Protein AF-A0A7S0SRU0-F1 (afdb_monomer_lite)

pLDDT: mean 95.69, std 4.44, range [71.0, 98.75]

Sequence (164 aa):
AAAGAMSSAGWGALADAVKHATPAMSGRSVASILNALGKLEKVADGMSQEGWEALAIAAQNTALTMNGQEVTITLNALSKLEAASAVMSPAGWDAVTRAAQNTAPIMSSQGVANTLNALSKLEVAAGVMSSVGWDALATAMQSTAIAMNGQEVTNCLNALSKLE

Radius of gyration: 16.04 Å; chains: 1; bounding box: 37×34×40 Å

Foldseek 3Di:
DVVVVADLVNLLVVLVVLQVCLVVDALQRLLVVLLVCLVCVSNLVNHDLSSLLSSLVSLLVRQLVDALVSLLSNLLSCLRRVSNVVNHDLSSLLSSLVSLLVRLQPDALQSLLSNLLSLLSNVSSLVNRDPSSVVSSVVSNVVRVVVDDPVSVVSNVVSVVSSD

Secondary structure (DSSP, 8-state):
-GGGG--HHHHHHHHHHHHHHGGG--HHHHHHHHHHHTT-HHHHTT--HHHHHHHHHHHHHHGGG--HHHHHHHHHHHTT-HHHHHT--HHHHHHHHHHHHHHGGG--HHHHHHHHHHHTT-HHHHHH--HHHHHHHHHHHHHHGGG--HHHHHHHHHHHHHH-

Structure (mmCIF, N/CA/C/O backbone):
data_AF-A0A7S0SRU0-F1
#
_entry.id   AF-A0A7S0SRU0-F1
#
loop_
_atom_site.group_PDB
_atom_site.id
_atom_site.type_symbol
_atom_site.label_atom_id
_atom_site.label_alt_id
_atom_site.label_comp_id
_atom_site.label_asym_id
_atom_site.label_entity_id
_atom_site.label_seq_id
_atom_site.pdbx_PDB_ins_code
_atom_site.Cartn_x
_atom_site.Cartn_y
_atom_site.Cartn_z
_atom_site.occupancy
_atom_site.B_iso_or_equiv
_atom_site.auth_seq_id
_atom_site.auth_comp_id
_atom_site.auth_asym_id
_atom_site.auth_atom_id
_atom_site.pdbx_PDB_model_num
ATOM 1 N N . ALA A 1 1 ? -18.849 -21.911 7.089 1.00 71.00 1 ALA A N 1
ATOM 2 C CA . ALA A 1 1 ? -17.516 -21.293 7.281 1.00 71.00 1 ALA A CA 1
ATOM 3 C C . ALA A 1 1 ? -17.474 -20.603 8.641 1.00 71.00 1 ALA A C 1
ATOM 5 O O . ALA A 1 1 ? -18.515 -20.105 9.053 1.00 71.00 1 ALA A O 1
ATOM 6 N N . ALA A 1 2 ? -16.320 -20.547 9.317 1.00 76.56 2 ALA A N 1
ATOM 7 C CA . ALA A 1 2 ? -16.190 -19.930 10.648 1.00 76.56 2 ALA A CA 1
ATOM 8 C C . ALA A 1 2 ? -16.717 -18.479 10.703 1.00 76.56 2 ALA A C 1
ATOM 10 O O . ALA A 1 2 ? -17.381 -18.101 11.660 1.00 76.56 2 ALA A O 1
ATOM 11 N N . ALA A 1 3 ? -16.547 -17.711 9.620 1.00 79.44 3 ALA A N 1
ATOM 12 C CA . ALA A 1 3 ? -17.095 -16.358 9.483 1.00 79.44 3 ALA A CA 1
ATOM 13 C C . ALA A 1 3 ? -18.635 -16.280 9.611 1.00 79.44 3 ALA A C 1
ATOM 15 O O . ALA A 1 3 ? -19.168 -15.255 10.020 1.00 79.44 3 ALA A O 1
ATOM 16 N N . GLY A 1 4 ? -19.365 -17.352 9.287 1.00 81.31 4 GLY A N 1
ATOM 17 C CA . GLY A 1 4 ? -20.826 -17.404 9.422 1.00 81.31 4 GLY A CA 1
ATOM 18 C C . GLY A 1 4 ? -21.315 -17.585 10.862 1.00 81.31 4 GLY A C 1
ATOM 19 O O . GLY A 1 4 ? -22.483 -17.332 11.129 1.00 81.31 4 GLY A O 1
ATOM 20 N N . ALA A 1 5 ? -20.437 -18.000 11.781 1.00 87.00 5 ALA A N 1
ATOM 21 C CA . ALA A 1 5 ? -20.755 -18.151 13.203 1.00 87.00 5 ALA A CA 1
ATOM 22 C C . ALA A 1 5 ? -20.507 -16.864 14.014 1.00 87.00 5 ALA A C 1
ATOM 24 O O . ALA A 1 5 ? -20.873 -16.794 15.184 1.00 87.00 5 ALA A O 1
ATOM 25 N N . MET A 1 6 ? -19.881 -15.850 13.408 1.00 90.12 6 MET A N 1
ATOM 26 C CA . MET A 1 6 ? -19.543 -14.592 14.071 1.00 90.12 6 MET A CA 1
ATOM 27 C C . MET A 1 6 ? -20.748 -13.646 14.123 1.00 90.12 6 MET A C 1
ATOM 29 O O . MET A 1 6 ? -21.334 -13.315 13.089 1.00 90.12 6 MET A O 1
ATOM 33 N N . SER A 1 7 ? -21.083 -13.174 15.326 1.00 91.00 7 SER A N 1
ATOM 34 C CA . SER A 1 7 ? -22.079 -12.119 15.543 1.00 91.00 7 SER A CA 1
ATOM 35 C C . SER A 1 7 ? -21.533 -10.741 15.149 1.00 91.00 7 SER A C 1
ATOM 37 O O . SER A 1 7 ? -20.322 -10.557 15.026 1.00 91.00 7 SER A O 1
ATOM 39 N N . SER A 1 8 ? -22.412 -9.746 14.995 1.00 87.38 8 SER A N 1
ATOM 40 C CA . SER A 1 8 ? -22.008 -8.345 14.780 1.00 87.38 8 SER A CA 1
ATOM 41 C C . SER A 1 8 ? -21.088 -7.832 15.893 1.00 87.38 8 SER A C 1
ATOM 43 O O . SER A 1 8 ? -20.053 -7.240 15.605 1.00 87.38 8 SER A O 1
ATOM 45 N N . ALA A 1 9 ? -21.407 -8.140 17.154 1.00 90.12 9 ALA A N 1
ATOM 46 C CA . ALA A 1 9 ? -20.560 -7.812 18.300 1.00 90.12 9 ALA A CA 1
ATOM 47 C C . ALA A 1 9 ? -19.183 -8.494 18.224 1.00 90.12 9 ALA A C 1
ATOM 49 O O . ALA A 1 9 ? -18.175 -7.888 18.572 1.00 90.12 9 ALA A O 1
ATOM 50 N N . GLY A 1 10 ? -19.123 -9.735 17.727 1.00 92.12 10 GLY A N 1
ATOM 51 C CA . GLY A 1 10 ? -17.858 -10.438 17.513 1.00 92.12 10 GLY A CA 1
ATOM 52 C C . GLY A 1 10 ? -16.988 -9.781 16.439 1.00 92.12 10 GLY A C 1
ATOM 53 O O . GLY A 1 10 ? -15.774 -9.693 16.607 1.00 92.12 10 GLY A O 1
ATOM 54 N N . TRP A 1 11 ? -17.595 -9.293 15.354 1.00 91.38 11 TRP A N 1
ATOM 55 C CA . TRP A 1 11 ? -16.878 -8.533 14.326 1.00 91.38 11 TRP A CA 1
ATOM 56 C C . TRP A 1 11 ? -16.366 -7.188 14.855 1.00 91.38 11 TRP A C 1
ATOM 58 O O . TRP A 1 11 ? -15.207 -6.858 14.614 1.00 91.38 11 TRP A O 1
ATOM 68 N N . GLY A 1 12 ? -17.177 -6.469 15.640 1.00 91.25 12 GLY A N 1
ATOM 69 C CA . GLY A 1 12 ? -16.762 -5.227 16.304 1.00 91.25 12 GLY A CA 1
ATOM 70 C C . GLY A 1 12 ? -15.600 -5.435 17.281 1.00 91.25 12 GLY A C 1
ATOM 71 O O . GLY A 1 12 ? -14.606 -4.721 17.216 1.00 91.25 12 GLY A O 1
ATOM 72 N N . ALA A 1 13 ? -15.649 -6.489 18.100 1.00 93.25 13 ALA A N 1
ATOM 73 C CA . ALA A 1 13 ? -14.552 -6.823 19.010 1.00 93.25 13 ALA A CA 1
ATOM 74 C C . ALA A 1 13 ? -13.236 -7.128 18.269 1.00 93.25 13 ALA A C 1
ATOM 76 O O . ALA A 1 13 ? -12.154 -6.818 18.767 1.00 93.25 13 ALA A O 1
ATOM 77 N N . LEU A 1 14 ? -13.308 -7.719 17.069 1.00 93.25 14 LEU A N 1
ATOM 78 C CA . LEU A 1 14 ? -12.125 -7.945 16.240 1.00 93.25 14 LEU A CA 1
ATOM 79 C C . LEU A 1 14 ? -11.569 -6.632 15.667 1.00 93.25 14 LEU A C 1
ATOM 81 O O . LEU A 1 14 ? -10.351 -6.476 15.605 1.00 93.25 14 LEU A O 1
ATOM 85 N N . ALA A 1 15 ? -12.432 -5.685 15.293 1.00 93.00 15 ALA A N 1
ATOM 86 C CA . ALA A 1 15 ? -12.013 -4.352 14.864 1.00 93.00 15 ALA A CA 1
ATOM 87 C C . ALA A 1 15 ? -11.316 -3.577 16.004 1.00 93.00 15 ALA A C 1
ATOM 89 O O . ALA A 1 15 ? -10.225 -3.033 15.816 1.00 93.00 15 ALA A O 1
ATOM 90 N N . ASP A 1 16 ? -11.863 -3.628 17.222 1.00 93.12 16 ASP A N 1
ATOM 91 C CA . ASP A 1 16 ? -11.226 -3.044 18.410 1.00 93.12 16 ASP A CA 1
ATOM 92 C C . ASP A 1 16 ? -9.866 -3.692 18.714 1.00 93.12 16 ASP A C 1
ATOM 94 O O . ASP A 1 16 ? -8.895 -3.008 19.054 1.00 93.12 16 ASP A O 1
ATOM 98 N N . ALA A 1 17 ? -9.763 -5.013 18.537 1.00 93.12 17 ALA A N 1
ATOM 99 C CA . ALA A 1 17 ? -8.510 -5.739 18.713 1.00 93.12 17 ALA A CA 1
ATOM 100 C C . ALA A 1 17 ? -7.440 -5.316 17.695 1.00 93.12 17 ALA A C 1
ATOM 102 O O . ALA A 1 17 ? -6.269 -5.206 18.064 1.00 93.12 17 ALA A O 1
ATOM 103 N N . VAL A 1 18 ? -7.824 -5.032 16.441 1.00 92.75 18 VAL A N 1
ATOM 104 C CA . VAL A 1 18 ? -6.903 -4.475 15.436 1.00 92.75 18 VAL A CA 1
ATOM 105 C C . VAL A 1 18 ? -6.324 -3.158 15.943 1.00 92.75 18 VAL A C 1
ATOM 107 O O . VAL A 1 18 ? -5.103 -3.046 16.035 1.00 92.75 18 VAL A O 1
ATOM 110 N N . LYS A 1 19 ? -7.177 -2.209 16.357 1.00 92.56 19 LYS A N 1
ATOM 111 C CA . LYS A 1 19 ? -6.745 -0.909 16.898 1.00 92.56 19 LYS A CA 1
ATOM 112 C C . LYS A 1 19 ? -5.800 -1.066 18.092 1.00 92.56 19 LYS A C 1
ATOM 114 O O . LYS A 1 19 ? -4.776 -0.388 18.156 1.00 92.56 19 LYS A O 1
ATOM 119 N N . HIS A 1 20 ? -6.127 -1.956 19.028 1.00 92.56 20 HIS A N 1
ATOM 120 C CA . HIS A 1 20 ? -5.316 -2.178 20.226 1.00 92.56 20 HIS A CA 1
ATOM 121 C C . HIS A 1 20 ? -3.940 -2.787 19.914 1.00 92.56 20 HIS A C 1
ATOM 123 O O . HIS A 1 20 ? -2.953 -2.436 20.556 1.00 92.56 20 HIS A O 1
ATOM 129 N N . ALA A 1 21 ? -3.853 -3.672 18.917 1.00 91.06 21 ALA A N 1
ATOM 130 C CA . ALA A 1 21 ? -2.600 -4.314 18.530 1.00 91.06 21 ALA A CA 1
ATOM 131 C C . ALA A 1 21 ? -1.657 -3.388 17.738 1.00 91.06 21 ALA A C 1
ATOM 133 O O . ALA A 1 21 ? -0.451 -3.643 17.691 1.00 91.06 21 ALA A O 1
ATOM 134 N N . THR A 1 22 ? -2.186 -2.324 17.124 1.00 91.12 22 THR A N 1
ATOM 135 C CA . THR A 1 22 ? -1.470 -1.462 16.170 1.00 91.12 22 THR A CA 1
ATOM 136 C C . THR A 1 22 ? -0.116 -0.932 16.656 1.00 91.12 22 THR A C 1
ATOM 138 O O . THR A 1 22 ? 0.846 -1.032 15.891 1.00 91.12 22 THR A O 1
ATOM 141 N N . PRO A 1 23 ? 0.039 -0.432 17.901 1.00 88.69 23 PRO A N 1
ATOM 142 C CA . PRO A 1 23 ? 1.309 0.142 18.356 1.00 88.69 23 PRO A CA 1
ATOM 143 C C . PRO A 1 23 ? 2.499 -0.831 18.353 1.00 88.69 23 PRO A C 1
ATOM 145 O O . PRO A 1 23 ? 3.643 -0.387 18.324 1.00 88.69 23 PRO A O 1
ATOM 148 N N . ALA A 1 24 ? 2.247 -2.143 18.389 1.00 91.00 24 ALA A N 1
ATOM 149 C CA . ALA A 1 24 ? 3.279 -3.182 18.440 1.00 91.00 24 ALA A CA 1
ATOM 150 C C . ALA A 1 24 ? 3.459 -3.931 17.104 1.00 91.00 24 ALA A C 1
ATOM 152 O O . ALA A 1 24 ? 4.170 -4.937 17.046 1.00 91.00 24 ALA A O 1
ATOM 153 N N . MET A 1 25 ? 2.792 -3.494 16.030 1.00 94.88 25 MET A N 1
ATOM 154 C CA . MET A 1 25 ? 2.815 -4.209 14.755 1.00 94.88 25 MET A CA 1
ATOM 155 C C . MET A 1 25 ? 4.148 -4.058 14.016 1.00 94.88 25 MET A C 1
ATOM 157 O O . MET A 1 25 ? 4.699 -2.970 13.880 1.00 94.88 25 MET A O 1
ATOM 161 N N . SER A 1 26 ? 4.620 -5.170 13.451 1.00 97.06 26 SER A N 1
ATOM 162 C CA . SER A 1 26 ? 5.663 -5.165 12.418 1.00 97.06 26 SER A CA 1
ATOM 163 C C . SER A 1 26 ? 5.083 -4.783 11.051 1.00 97.06 26 SER A C 1
ATOM 165 O O . SER A 1 26 ? 3.875 -4.919 10.839 1.00 97.06 26 SER A O 1
ATOM 167 N N . GLY A 1 27 ? 5.932 -4.422 10.080 1.00 96.00 27 GLY A N 1
ATOM 168 C CA . GLY A 1 27 ? 5.487 -4.177 8.698 1.00 96.00 27 GLY A CA 1
ATOM 169 C C . GLY A 1 27 ? 4.721 -5.361 8.094 1.00 96.00 27 GLY A C 1
ATOM 170 O O . GLY A 1 27 ? 3.667 -5.186 7.483 1.00 96.00 27 GLY A O 1
ATOM 171 N N . ARG A 1 28 ? 5.156 -6.594 8.382 1.00 96.81 28 ARG A N 1
ATOM 172 C CA . ARG A 1 28 ? 4.424 -7.811 8.005 1.00 96.81 28 ARG A CA 1
ATOM 173 C C . ARG A 1 28 ? 3.020 -7.871 8.597 1.00 96.81 28 ARG A C 1
ATOM 175 O O . ARG A 1 28 ? 2.075 -8.250 7.901 1.00 96.81 28 ARG A O 1
ATOM 182 N N . SER A 1 29 ? 2.893 -7.546 9.883 1.00 97.31 29 SER A N 1
ATOM 183 C CA . SER A 1 29 ? 1.611 -7.553 10.593 1.00 97.31 29 SER A CA 1
ATOM 184 C C . SER A 1 29 ? 0.660 -6.521 9.988 1.00 97.31 29 SER A C 1
ATOM 186 O O . SER A 1 29 ? -0.485 -6.863 9.699 1.00 97.31 29 SER A O 1
ATOM 188 N N . VAL A 1 30 ? 1.155 -5.311 9.704 1.00 97.81 30 VAL A N 1
ATOM 189 C CA . VAL A 1 30 ? 0.377 -4.245 9.054 1.00 97.81 30 VAL A CA 1
ATOM 190 C C . VAL A 1 30 ? -0.111 -4.681 7.671 1.00 97.81 30 VAL A C 1
ATOM 192 O O . VAL A 1 30 ? -1.314 -4.647 7.411 1.00 97.81 30 VAL A O 1
ATOM 195 N N . ALA A 1 31 ? 0.789 -5.170 6.811 1.00 97.88 31 ALA A N 1
ATOM 196 C CA . ALA A 1 31 ? 0.439 -5.637 5.468 1.00 97.88 31 ALA A CA 1
ATOM 197 C C . ALA A 1 31 ? -0.614 -6.759 5.511 1.00 97.88 31 ALA A C 1
ATOM 199 O O . ALA A 1 31 ? -1.585 -6.758 4.752 1.00 97.88 31 ALA A O 1
ATOM 200 N N . SER A 1 32 ? -0.451 -7.708 6.437 1.00 97.12 32 SER A N 1
ATOM 201 C CA . SER A 1 32 ? -1.371 -8.837 6.599 1.00 97.12 32 SER A CA 1
ATOM 202 C C . SER A 1 32 ? -2.757 -8.393 7.061 1.00 97.12 32 SER A C 1
ATOM 204 O O . SER A 1 32 ? -3.754 -8.898 6.547 1.00 97.12 32 SER A O 1
ATOM 206 N N . ILE A 1 33 ? -2.828 -7.441 7.993 1.00 96.94 33 ILE A N 1
ATOM 207 C CA . ILE A 1 33 ? -4.092 -6.920 8.522 1.00 96.94 33 ILE A CA 1
ATOM 208 C C . ILE A 1 33 ? -4.822 -6.089 7.474 1.00 96.94 33 ILE A C 1
ATOM 210 O O . ILE A 1 33 ? -5.994 -6.356 7.227 1.00 96.94 33 ILE A O 1
ATOM 214 N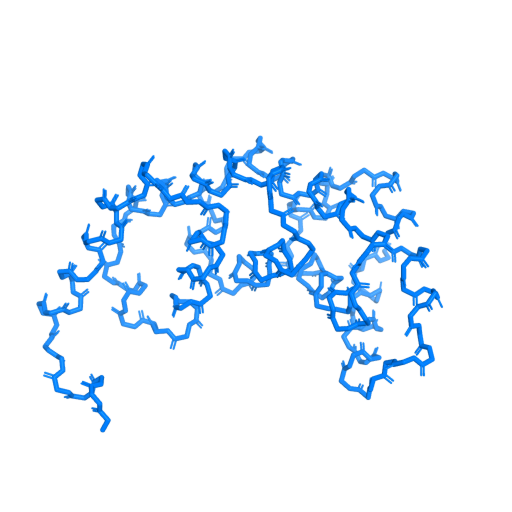 N . LEU A 1 34 ? -4.140 -5.175 6.780 1.00 97.06 34 LEU A N 1
ATOM 215 C CA . LEU A 1 34 ? -4.738 -4.427 5.668 1.00 97.06 34 LEU A CA 1
ATOM 216 C C . LEU A 1 34 ? -5.290 -5.374 4.591 1.00 97.06 34 LEU A C 1
ATOM 218 O O . LEU A 1 34 ? -6.424 -5.231 4.139 1.00 97.06 34 LEU A O 1
ATOM 222 N N . ASN A 1 35 ? -4.531 -6.407 4.223 1.00 96.62 35 ASN A N 1
ATOM 223 C CA . ASN A 1 35 ? -4.988 -7.408 3.259 1.00 96.62 35 ASN A CA 1
ATOM 224 C C . ASN A 1 35 ? -6.184 -8.228 3.761 1.00 96.62 35 ASN A C 1
ATOM 226 O O . ASN A 1 35 ? -7.042 -8.605 2.965 1.00 96.62 35 ASN A O 1
ATOM 230 N N . ALA A 1 36 ? -6.232 -8.543 5.058 1.00 95.88 36 ALA A N 1
ATOM 231 C CA . ALA A 1 36 ? -7.356 -9.249 5.661 1.00 95.88 36 ALA A CA 1
ATOM 232 C C . ALA A 1 36 ? -8.613 -8.370 5.692 1.00 95.88 36 ALA A C 1
ATOM 234 O O . ALA A 1 36 ? -9.682 -8.847 5.321 1.00 95.88 36 ALA A O 1
ATOM 235 N N . LEU A 1 37 ? -8.481 -7.090 6.046 1.00 95.38 37 LEU A N 1
ATOM 236 C CA . LEU A 1 37 ? -9.577 -6.118 6.043 1.00 95.38 37 LEU A CA 1
ATOM 237 C C . LEU A 1 37 ? -10.151 -5.921 4.635 1.00 95.38 37 LEU A C 1
ATOM 239 O O . LEU A 1 37 ? -11.364 -5.937 4.470 1.00 95.38 37 LEU A O 1
ATOM 243 N N . GLY A 1 38 ? -9.302 -5.883 3.603 1.00 92.00 38 GLY A N 1
ATOM 244 C CA . GLY A 1 38 ? -9.746 -5.841 2.201 1.00 92.00 38 GLY A CA 1
ATOM 245 C C . GLY A 1 38 ? -10.435 -7.118 1.698 1.00 92.00 38 GLY A C 1
ATOM 246 O O . GLY A 1 38 ? -10.902 -7.149 0.563 1.00 92.00 38 GLY A O 1
ATOM 247 N N . LYS A 1 39 ? -10.467 -8.190 2.501 1.00 91.88 39 LYS A N 1
ATOM 248 C CA . LYS A 1 39 ? -11.176 -9.453 2.211 1.00 91.88 39 LYS A CA 1
ATOM 249 C C . LYS A 1 39 ? -12.358 -9.701 3.149 1.00 91.88 39 LYS A C 1
ATOM 251 O O . LYS A 1 39 ? -13.203 -10.540 2.850 1.00 91.88 39 LYS A O 1
ATOM 256 N N . LEU A 1 40 ? -12.380 -9.039 4.303 1.00 91.94 40 LEU A N 1
ATOM 257 C CA . LEU A 1 40 ? -13.358 -9.216 5.370 1.00 91.94 40 LEU A CA 1
ATOM 258 C C . LEU A 1 40 ? -14.064 -7.883 5.614 1.00 91.94 40 LEU A C 1
ATOM 260 O O . LEU A 1 40 ? -13.857 -7.252 6.648 1.00 91.94 40 LEU A O 1
ATOM 264 N N . GLU A 1 41 ? -14.921 -7.491 4.669 1.00 87.44 41 GLU A N 1
ATOM 265 C CA . GLU A 1 41 ? -15.671 -6.223 4.701 1.00 87.44 41 GLU A CA 1
ATOM 266 C C . GLU A 1 41 ? -16.367 -6.005 6.049 1.00 87.44 41 GLU A C 1
ATOM 268 O O . GLU A 1 41 ? -16.236 -4.946 6.637 1.00 87.44 41 GLU A O 1
ATOM 273 N N . LYS A 1 42 ? -16.945 -7.055 6.649 1.00 88.88 42 LYS A N 1
ATOM 274 C CA . LYS A 1 42 ? -17.586 -6.970 7.974 1.00 88.88 42 LYS A CA 1
ATOM 275 C C . LYS A 1 42 ? -16.675 -6.484 9.109 1.00 88.88 42 LYS A C 1
ATOM 277 O O . LYS A 1 42 ? -17.177 -5.914 10.071 1.00 88.88 42 LYS A O 1
ATOM 282 N N . VAL A 1 43 ? -15.369 -6.766 9.054 1.00 89.94 43 VAL A N 1
ATOM 283 C CA . VAL A 1 43 ? -14.409 -6.225 10.035 1.00 89.94 43 VAL A CA 1
ATOM 284 C C . VAL A 1 43 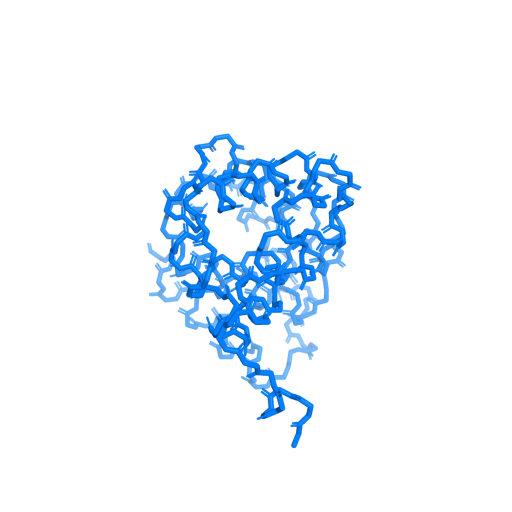? -14.102 -4.776 9.692 1.00 89.94 43 VAL A C 1
ATOM 286 O O . VAL A 1 43 ? -14.082 -3.941 10.587 1.00 89.94 43 VAL A O 1
ATOM 289 N N . ALA A 1 44 ? -13.888 -4.479 8.407 1.00 91.12 44 ALA A N 1
ATOM 290 C CA . ALA A 1 44 ? -13.632 -3.123 7.934 1.00 91.12 44 ALA A CA 1
ATOM 291 C C . ALA A 1 44 ? -14.796 -2.169 8.269 1.00 91.12 44 ALA A C 1
ATOM 293 O O . ALA A 1 44 ? -14.546 -1.065 8.739 1.00 91.12 44 ALA A O 1
ATOM 294 N N . ASP A 1 45 ? -16.044 -2.622 8.142 1.00 90.69 45 ASP A N 1
ATOM 295 C CA . ASP A 1 45 ? -17.258 -1.876 8.505 1.00 90.69 45 ASP A CA 1
ATOM 296 C C . ASP A 1 45 ? -17.344 -1.579 10.012 1.00 90.69 45 ASP A C 1
ATOM 298 O O . ASP A 1 45 ? -17.969 -0.605 10.427 1.00 90.69 45 ASP A O 1
ATOM 302 N N . GLY A 1 46 ? -16.735 -2.430 10.843 1.00 91.06 46 GLY A N 1
ATOM 303 C CA . GLY A 1 46 ? -16.682 -2.263 12.296 1.00 91.06 46 GLY A CA 1
ATOM 304 C C . GLY A 1 46 ? -15.517 -1.400 12.786 1.00 91.06 46 GLY A C 1
ATOM 305 O O . GLY A 1 46 ? -15.462 -1.085 13.974 1.00 91.06 46 GLY A O 1
ATOM 306 N N . MET A 1 47 ? -14.574 -1.034 11.914 1.00 95.50 47 MET A N 1
ATOM 307 C CA . MET A 1 47 ? -13.420 -0.214 12.282 1.00 95.50 47 MET A CA 1
ATOM 308 C C . MET A 1 47 ? -13.835 1.238 12.523 1.00 95.50 47 MET A C 1
ATOM 310 O O . MET A 1 47 ? -14.439 1.877 11.662 1.00 95.50 47 MET A O 1
ATOM 314 N N . SER A 1 48 ? -13.446 1.787 13.676 1.00 94.81 48 SER A N 1
ATOM 315 C CA . SER A 1 48 ? -13.599 3.219 13.946 1.00 94.81 48 SER A CA 1
ATOM 316 C C . SER A 1 48 ? -12.608 4.052 13.127 1.00 94.81 48 SER A C 1
ATOM 318 O O . SER A 1 48 ? -11.574 3.546 12.676 1.00 94.81 48 SER A O 1
ATOM 320 N N . GLN A 1 49 ? -12.882 5.352 12.984 1.00 94.62 49 GLN A N 1
ATOM 321 C CA . GLN A 1 49 ? -11.962 6.287 12.333 1.00 94.62 49 GLN A CA 1
ATOM 322 C C . GLN A 1 49 ? -10.574 6.263 12.993 1.00 94.62 49 GLN A C 1
ATOM 324 O O . GLN A 1 49 ? -9.568 6.130 12.301 1.00 94.62 49 GLN A O 1
ATOM 329 N N . GLU A 1 50 ? -10.503 6.281 14.326 1.00 94.50 50 GLU A N 1
ATOM 330 C CA . GLU A 1 50 ? -9.227 6.232 15.052 1.00 94.50 50 GLU A CA 1
ATOM 331 C C . GLU A 1 50 ? -8.501 4.893 14.849 1.00 94.50 50 GLU A C 1
ATOM 333 O O . GLU A 1 50 ? -7.277 4.822 14.947 1.00 94.50 50 GLU A O 1
ATOM 338 N N . GLY A 1 51 ? -9.241 3.807 14.594 1.00 96.44 51 GLY A N 1
ATOM 339 C CA . GLY A 1 51 ? -8.663 2.515 14.227 1.00 96.44 51 GLY A CA 1
ATOM 340 C C . GLY A 1 51 ? -7.972 2.568 12.865 1.00 96.44 51 GLY A C 1
ATOM 341 O O . GLY A 1 51 ? -6.851 2.070 12.726 1.00 96.44 51 GLY A O 1
ATOM 342 N N . TRP A 1 52 ? -8.607 3.209 11.880 1.00 97.44 52 TRP A N 1
ATOM 343 C CA . TRP A 1 52 ? -8.007 3.443 10.567 1.00 97.44 52 TRP A CA 1
ATOM 344 C C . TRP A 1 52 ? -6.798 4.375 10.643 1.00 97.44 52 TRP A C 1
ATOM 346 O O . TRP A 1 52 ? -5.754 4.051 10.080 1.00 97.44 52 TRP A O 1
ATOM 356 N N . GLU A 1 53 ? -6.902 5.482 11.381 1.00 96.69 53 GLU A N 1
ATOM 357 C CA . GLU A 1 53 ? -5.799 6.430 11.591 1.00 96.69 53 GLU A CA 1
ATOM 358 C C . GLU A 1 53 ? -4.593 5.747 12.242 1.00 96.69 53 GLU A C 1
ATOM 360 O O . GLU A 1 53 ? -3.463 5.886 11.770 1.00 96.69 53 GLU A O 1
ATOM 365 N N . ALA A 1 54 ? -4.823 4.934 13.278 1.00 96.31 54 ALA A N 1
ATOM 366 C CA . ALA A 1 54 ? -3.761 4.161 13.906 1.00 96.31 54 ALA A CA 1
ATOM 367 C C . ALA A 1 54 ? -3.082 3.222 12.895 1.00 96.31 54 ALA A C 1
ATOM 369 O O . ALA A 1 54 ? -1.851 3.148 12.853 1.00 96.31 54 ALA A O 1
ATOM 370 N N . LEU A 1 55 ? -3.859 2.508 12.071 1.00 97.38 55 LEU A N 1
ATOM 371 C CA . LEU A 1 55 ? -3.317 1.570 11.085 1.00 97.38 55 LEU A CA 1
ATOM 372 C C . LEU A 1 55 ? -2.530 2.289 9.978 1.00 97.38 55 LEU A C 1
ATOM 374 O O . LEU A 1 55 ? -1.490 1.787 9.550 1.00 97.38 55 LEU A O 1
ATOM 378 N N . ALA A 1 56 ? -2.972 3.478 9.561 1.00 97.50 56 ALA A N 1
ATOM 379 C CA . ALA A 1 56 ? -2.240 4.328 8.625 1.00 97.50 56 ALA A CA 1
ATOM 380 C C . ALA A 1 56 ? -0.904 4.812 9.216 1.00 97.50 56 ALA A C 1
ATOM 382 O O . ALA A 1 56 ? 0.132 4.708 8.557 1.00 97.50 56 ALA A O 1
ATOM 383 N N . ILE A 1 57 ? -0.891 5.241 10.483 1.00 97.19 57 ILE A N 1
ATOM 384 C CA . ILE A 1 57 ? 0.343 5.599 11.202 1.00 97.19 57 ILE A CA 1
ATOM 385 C C . ILE A 1 57 ? 1.286 4.391 11.307 1.00 97.19 57 ILE A C 1
ATOM 387 O O . ILE A 1 57 ? 2.493 4.521 11.106 1.00 97.19 57 ILE A O 1
ATOM 391 N N . ALA A 1 58 ? 0.764 3.193 11.581 1.00 97.81 58 ALA A N 1
ATOM 392 C CA . ALA A 1 58 ? 1.586 1.986 11.621 1.00 97.81 58 ALA A CA 1
ATOM 393 C C . ALA A 1 58 ? 2.158 1.623 10.243 1.00 97.81 58 ALA A C 1
ATOM 395 O O . ALA A 1 58 ? 3.333 1.260 10.152 1.00 97.81 58 ALA A O 1
ATOM 396 N N . ALA A 1 59 ? 1.375 1.762 9.169 1.00 98.06 59 ALA A N 1
ATOM 397 C CA . ALA A 1 59 ? 1.862 1.581 7.802 1.00 98.06 59 ALA A CA 1
ATOM 398 C C . ALA A 1 59 ? 2.998 2.560 7.485 1.00 98.06 59 ALA A C 1
ATOM 400 O O . ALA A 1 59 ? 4.052 2.125 7.028 1.00 98.06 59 ALA A O 1
ATOM 401 N N . GLN A 1 60 ? 2.835 3.841 7.824 1.00 98.12 60 GLN A N 1
ATOM 402 C CA . GLN A 1 60 ? 3.884 4.853 7.694 1.00 98.12 60 GLN A CA 1
ATOM 403 C C . GLN A 1 60 ? 5.161 4.457 8.453 1.00 98.12 60 GLN A C 1
ATOM 405 O O . GLN A 1 60 ? 6.243 4.404 7.869 1.00 98.12 60 GLN A O 1
ATOM 410 N N . ASN A 1 61 ? 5.040 4.150 9.746 1.00 97.81 61 ASN A N 1
ATOM 411 C CA . ASN A 1 61 ? 6.188 3.893 10.620 1.00 97.81 61 ASN A CA 1
ATOM 412 C C . ASN A 1 61 ? 6.953 2.616 10.251 1.00 97.81 61 ASN A C 1
ATOM 414 O O . ASN A 1 61 ? 8.144 2.502 10.535 1.00 97.81 61 ASN A O 1
ATOM 418 N N . THR A 1 62 ? 6.279 1.647 9.629 1.00 98.19 62 THR A N 1
ATOM 419 C CA . THR A 1 62 ? 6.873 0.351 9.283 1.00 98.19 62 THR A CA 1
ATOM 420 C C . THR A 1 62 ? 7.261 0.224 7.813 1.00 98.19 62 THR A C 1
ATOM 422 O O . THR A 1 62 ? 8.011 -0.698 7.484 1.00 98.19 62 THR A O 1
ATOM 425 N N . ALA A 1 63 ? 6.832 1.144 6.940 1.00 98.31 63 ALA A N 1
ATOM 426 C CA . ALA A 1 63 ? 7.017 1.066 5.489 1.00 98.31 63 ALA A CA 1
ATOM 427 C C . ALA A 1 63 ? 8.465 0.763 5.079 1.00 98.31 63 ALA A C 1
ATOM 429 O O . ALA A 1 63 ? 8.713 -0.179 4.333 1.00 98.31 63 ALA A O 1
ATOM 430 N N . LEU A 1 64 ? 9.442 1.499 5.619 1.00 97.75 64 LEU A N 1
ATOM 431 C CA . LEU A 1 64 ? 10.855 1.342 5.243 1.00 97.75 64 LEU A CA 1
ATOM 432 C C . LEU A 1 64 ? 11.504 0.041 5.751 1.00 97.75 64 LEU A C 1
ATOM 434 O O . LEU A 1 64 ? 12.629 -0.264 5.367 1.00 97.75 64 LEU A O 1
ATOM 438 N N . THR A 1 65 ? 10.811 -0.722 6.599 1.00 97.06 65 THR A N 1
ATOM 439 C CA . THR A 1 65 ? 11.257 -2.042 7.084 1.00 97.06 65 THR A CA 1
ATOM 440 C C . THR A 1 65 ? 10.606 -3.205 6.335 1.00 97.06 65 THR A C 1
ATOM 442 O O . THR A 1 65 ? 11.007 -4.353 6.523 1.00 97.06 65 THR A O 1
ATOM 445 N N . MET A 1 66 ? 9.597 -2.922 5.505 1.00 98.12 66 MET A N 1
ATOM 446 C CA . MET A 1 66 ? 8.883 -3.935 4.737 1.00 98.12 66 MET A CA 1
ATOM 447 C C . MET A 1 66 ? 9.756 -4.487 3.609 1.00 98.12 66 MET A C 1
ATOM 449 O O . MET A 1 66 ? 10.501 -3.757 2.954 1.00 98.12 66 MET A O 1
ATOM 453 N N . ASN A 1 67 ? 9.613 -5.781 3.326 1.00 97.56 67 ASN A N 1
ATOM 454 C CA . ASN A 1 67 ? 10.135 -6.350 2.083 1.00 97.56 67 ASN A CA 1
ATOM 455 C C . ASN A 1 67 ? 9.201 -6.052 0.890 1.00 97.56 67 ASN A C 1
ATOM 457 O O . ASN A 1 67 ? 8.070 -5.596 1.061 1.00 97.56 67 ASN A O 1
ATOM 461 N N . GLY A 1 68 ? 9.645 -6.358 -0.334 1.00 96.44 68 GLY A N 1
ATOM 462 C CA . GLY A 1 68 ? 8.873 -6.051 -1.546 1.00 96.44 68 GLY A CA 1
ATOM 463 C C . GLY A 1 68 ? 7.479 -6.689 -1.596 1.00 96.44 68 GLY A C 1
ATOM 464 O O . GLY A 1 68 ? 6.542 -6.079 -2.114 1.00 96.44 68 GLY A O 1
ATOM 465 N N . GLN A 1 69 ? 7.299 -7.879 -1.012 1.00 96.69 69 GLN A N 1
ATOM 466 C CA . GLN A 1 69 ? 5.983 -8.515 -0.928 1.00 96.69 69 GLN A CA 1
ATOM 467 C C . GLN A 1 69 ? 5.062 -7.754 0.033 1.00 96.69 69 GLN A C 1
ATOM 469 O O . GLN A 1 69 ? 3.909 -7.488 -0.300 1.00 96.69 69 GLN A O 1
ATOM 474 N N . GLU A 1 70 ? 5.563 -7.383 1.209 1.00 98.31 70 GLU A N 1
ATOM 475 C CA . GLU A 1 70 ? 4.817 -6.639 2.228 1.00 98.31 70 GLU A CA 1
ATOM 476 C C . GLU A 1 70 ? 4.416 -5.243 1.721 1.00 98.31 70 GLU A C 1
ATOM 478 O O . GLU A 1 70 ? 3.262 -4.842 1.898 1.00 98.31 70 GLU A O 1
ATOM 483 N N . VAL A 1 71 ? 5.306 -4.553 0.997 1.00 98.31 71 VAL A N 1
ATOM 484 C CA . VAL A 1 71 ? 4.995 -3.275 0.333 1.00 98.31 71 VAL A CA 1
ATOM 485 C C . VAL A 1 71 ? 3.896 -3.448 -0.715 1.00 98.31 71 VAL A C 1
ATOM 487 O O . VAL A 1 71 ? 2.900 -2.723 -0.693 1.00 98.31 71 VAL A O 1
ATOM 490 N N . THR A 1 72 ? 4.035 -4.443 -1.597 1.00 97.88 72 THR A N 1
ATOM 491 C CA . THR A 1 72 ? 3.039 -4.728 -2.644 1.00 97.88 72 THR A CA 1
ATOM 492 C C . THR A 1 72 ? 1.664 -4.999 -2.033 1.00 97.88 72 THR A C 1
ATOM 494 O O . THR A 1 72 ? 0.650 -4.472 -2.493 1.00 97.88 72 THR A O 1
ATOM 497 N N . ILE A 1 73 ? 1.615 -5.832 -0.988 1.00 98.19 73 ILE A N 1
ATOM 498 C CA . ILE A 1 73 ? 0.374 -6.177 -0.291 1.00 98.19 73 ILE A CA 1
ATOM 499 C C . ILE A 1 73 ? -0.248 -4.930 0.341 1.00 98.19 73 ILE A C 1
ATOM 501 O O . ILE A 1 73 ? -1.455 -4.732 0.205 1.00 98.19 73 ILE A O 1
ATOM 505 N N . THR A 1 74 ? 0.564 -4.088 0.980 1.00 98.50 74 THR A N 1
ATOM 506 C CA . THR A 1 74 ? 0.118 -2.838 1.608 1.00 98.50 74 THR A CA 1
ATOM 507 C C . THR A 1 74 ? -0.496 -1.891 0.579 1.00 98.50 74 THR A C 1
ATOM 509 O O . THR A 1 74 ? -1.648 -1.496 0.741 1.00 98.50 74 THR A O 1
ATOM 512 N N . LEU A 1 75 ? 0.202 -1.592 -0.522 1.00 98.19 75 LEU A N 1
ATOM 513 C CA . LEU A 1 75 ? -0.312 -0.713 -1.582 1.00 98.19 75 LEU A CA 1
ATOM 514 C C . LEU A 1 75 ? -1.576 -1.278 -2.240 1.00 98.19 75 LEU A C 1
ATOM 516 O O . LEU A 1 75 ? -2.559 -0.562 -2.428 1.00 98.19 75 LEU A O 1
ATOM 520 N N . ASN A 1 76 ? -1.595 -2.576 -2.547 1.00 97.12 76 ASN A N 1
ATOM 521 C CA . ASN A 1 76 ? -2.772 -3.217 -3.128 1.00 97.12 76 ASN A CA 1
ATOM 522 C C . ASN A 1 76 ? -3.975 -3.186 -2.173 1.00 97.12 76 ASN A C 1
ATOM 524 O O . ASN A 1 76 ? -5.101 -3.001 -2.630 1.00 97.12 76 ASN A O 1
ATOM 528 N N . ALA A 1 77 ? -3.763 -3.348 -0.865 1.00 97.38 77 ALA A N 1
ATOM 529 C CA . ALA A 1 77 ? -4.831 -3.228 0.121 1.00 97.38 77 ALA A CA 1
ATOM 530 C C . ALA A 1 77 ? -5.331 -1.782 0.245 1.00 97.38 77 ALA A C 1
ATOM 532 O O . ALA A 1 77 ? -6.539 -1.564 0.2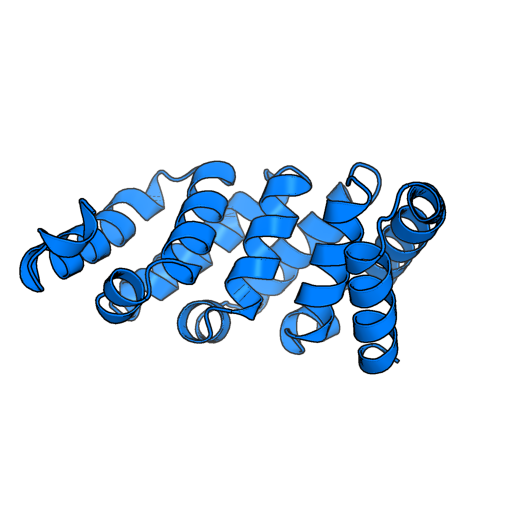09 1.00 97.38 77 ALA A O 1
ATOM 533 N N . LEU A 1 78 ? -4.429 -0.796 0.290 1.00 97.75 78 LEU A N 1
ATOM 534 C CA . LEU A 1 78 ? -4.792 0.626 0.294 1.00 97.75 78 LEU A CA 1
ATOM 535 C C . LEU A 1 78 ? -5.591 1.016 -0.958 1.00 97.75 78 LEU A C 1
ATOM 537 O O . LEU A 1 78 ? -6.550 1.765 -0.845 1.00 97.75 78 LEU A O 1
ATOM 541 N N . SER A 1 79 ? -5.288 0.435 -2.125 1.00 96.38 79 SER A N 1
ATOM 542 C CA . SER A 1 79 ? -6.057 0.670 -3.364 1.00 96.38 79 SER A CA 1
ATOM 543 C C . SER A 1 79 ? -7.491 0.119 -3.348 1.00 96.38 79 SER A C 1
ATOM 545 O O . SER A 1 79 ? -8.255 0.366 -4.278 1.00 96.38 79 SER A O 1
ATOM 547 N N . LYS A 1 80 ? -7.842 -0.682 -2.335 1.00 95.25 80 LYS A N 1
ATOM 548 C CA . LYS A 1 80 ? -9.167 -1.301 -2.164 1.00 95.25 80 LYS A CA 1
ATOM 549 C C . LYS A 1 80 ? -9.915 -0.778 -0.941 1.00 95.25 80 LYS A C 1
ATOM 551 O O . LYS A 1 80 ? -11.127 -0.925 -0.872 1.00 95.25 80 LYS A O 1
ATOM 556 N N . LEU A 1 81 ? -9.193 -0.234 0.036 1.00 96.06 81 LEU A N 1
ATOM 557 C CA . LEU A 1 81 ? -9.725 0.220 1.314 1.00 96.06 81 LEU A CA 1
ATOM 558 C C . LEU A 1 81 ? -9.743 1.745 1.343 1.00 96.06 81 LEU A C 1
ATOM 560 O O . LEU A 1 81 ? -8.814 2.369 1.858 1.00 96.06 81 LEU A O 1
ATOM 564 N N . GLU A 1 82 ? -10.820 2.335 0.822 1.00 94.94 82 GLU A N 1
ATOM 565 C CA . GLU A 1 82 ? -10.976 3.792 0.740 1.00 94.94 82 GLU A CA 1
ATOM 566 C C . GLU A 1 82 ? -10.783 4.457 2.110 1.00 94.94 82 GLU A C 1
ATOM 568 O O . GLU A 1 82 ? -9.975 5.375 2.231 1.00 94.94 82 GLU A O 1
ATOM 573 N N . ALA A 1 83 ? -11.401 3.908 3.165 1.00 95.62 83 ALA A N 1
ATOM 574 C CA . ALA A 1 83 ? -11.269 4.408 4.535 1.00 95.62 83 ALA A CA 1
ATOM 575 C C . ALA A 1 83 ? -9.810 4.463 5.026 1.00 95.62 83 ALA A C 1
ATOM 577 O O . ALA A 1 83 ? -9.414 5.436 5.660 1.00 95.62 83 ALA A O 1
ATOM 578 N N . ALA A 1 84 ? -8.990 3.458 4.696 1.00 96.38 84 ALA A N 1
ATOM 579 C CA . ALA A 1 84 ? -7.577 3.433 5.071 1.00 96.38 84 ALA A CA 1
ATOM 580 C C . ALA A 1 84 ? -6.749 4.426 4.241 1.00 96.38 84 ALA A C 1
ATOM 582 O O . ALA A 1 84 ? -5.877 5.107 4.779 1.00 96.38 84 ALA A O 1
ATOM 583 N N . SER A 1 85 ? -7.018 4.525 2.935 1.00 96.81 85 SER A N 1
ATOM 584 C CA . SER A 1 85 ? -6.328 5.481 2.062 1.00 96.81 85 SER A CA 1
ATOM 585 C C . SER A 1 85 ? -6.684 6.939 2.373 1.00 96.81 85 SER A C 1
ATOM 587 O O . SER A 1 85 ? -5.813 7.800 2.291 1.00 96.81 85 SER A O 1
ATOM 589 N N . ALA A 1 86 ? -7.925 7.215 2.784 1.00 97.31 86 ALA A N 1
ATOM 590 C CA . ALA A 1 86 ? -8.424 8.562 3.054 1.00 97.31 86 ALA A CA 1
ATOM 591 C C . ALA A 1 86 ? -7.787 9.198 4.298 1.00 97.31 86 ALA A C 1
ATOM 593 O O . ALA A 1 86 ? -7.606 10.412 4.343 1.00 97.31 86 ALA A O 1
ATOM 594 N N . VAL A 1 87 ? -7.418 8.386 5.295 1.00 97.81 87 VAL A N 1
ATOM 595 C CA . VAL A 1 87 ? -6.761 8.855 6.529 1.00 97.81 87 VAL A CA 1
ATOM 596 C C . VAL A 1 87 ? -5.230 8.827 6.450 1.00 97.81 87 VAL A C 1
ATOM 598 O O . VAL A 1 87 ? -4.549 9.212 7.400 1.00 97.81 87 VAL A O 1
ATOM 601 N N . MET A 1 88 ? -4.660 8.359 5.336 1.00 98.12 88 MET A N 1
ATOM 602 C CA . MET A 1 88 ? -3.213 8.296 5.157 1.00 98.12 88 MET A CA 1
ATOM 603 C C . MET A 1 88 ? -2.629 9.705 4.999 1.00 98.12 88 MET A C 1
ATOM 605 O O . MET A 1 88 ? -3.032 10.475 4.128 1.00 98.12 88 MET A O 1
ATOM 609 N N . SER A 1 89 ? -1.641 10.036 5.831 1.00 98.12 89 SER A N 1
ATOM 610 C CA . SER A 1 89 ? -0.971 11.337 5.775 1.00 98.12 89 SER A CA 1
ATOM 611 C C . SER A 1 89 ? -0.059 11.455 4.540 1.00 98.12 89 SER A C 1
ATOM 613 O O . SER A 1 89 ? 0.404 10.435 4.020 1.00 98.12 89 SER A O 1
ATOM 615 N N . PRO A 1 90 ? 0.302 12.677 4.097 1.00 97.88 90 PRO A N 1
ATOM 616 C CA . PRO A 1 90 ? 1.304 12.861 3.043 1.00 97.88 90 PRO A CA 1
ATOM 617 C C . PRO A 1 90 ? 2.638 12.165 3.349 1.00 97.88 90 PRO A C 1
ATOM 619 O O . PRO A 1 90 ? 3.234 11.553 2.470 1.00 97.88 90 PRO A O 1
ATOM 622 N N . ALA A 1 91 ? 3.078 12.192 4.612 1.00 98.00 91 ALA A N 1
ATOM 623 C CA . ALA A 1 91 ? 4.288 11.498 5.050 1.00 98.00 91 ALA A CA 1
ATOM 624 C C . ALA A 1 91 ? 4.124 9.966 5.046 1.00 98.00 91 ALA A C 1
ATOM 626 O O . ALA A 1 91 ? 5.090 9.241 4.822 1.00 98.00 91 ALA A O 1
ATOM 627 N N . GLY A 1 92 ? 2.906 9.464 5.263 1.00 98.44 92 GLY A N 1
ATOM 628 C CA . GLY A 1 92 ? 2.567 8.056 5.075 1.00 98.44 92 GLY A CA 1
ATOM 629 C C . GLY A 1 92 ? 2.685 7.630 3.617 1.00 98.44 92 GLY A C 1
ATOM 630 O O . GLY A 1 92 ? 3.329 6.620 3.334 1.00 98.44 92 GLY A O 1
ATOM 631 N N . TRP A 1 93 ? 2.145 8.431 2.692 1.00 98.62 93 TRP A N 1
ATOM 632 C CA . TRP A 1 93 ? 2.281 8.192 1.254 1.00 98.62 93 TRP A CA 1
ATOM 633 C C . TRP A 1 93 ? 3.737 8.242 0.781 1.00 98.62 93 TRP A C 1
ATOM 635 O O . TRP A 1 93 ? 4.165 7.341 0.056 1.00 98.62 93 TRP A O 1
ATOM 645 N N . ASP A 1 94 ? 4.519 9.223 1.238 1.00 98.56 94 ASP A N 1
ATOM 646 C CA . ASP A 1 94 ? 5.965 9.290 0.976 1.00 98.56 94 ASP A CA 1
ATOM 647 C C . ASP A 1 94 ? 6.682 8.026 1.478 1.00 98.56 94 ASP A C 1
ATOM 649 O O . ASP A 1 94 ? 7.426 7.382 0.740 1.00 98.56 94 ASP A O 1
ATOM 653 N N . ALA A 1 95 ? 6.391 7.585 2.705 1.00 98.62 95 ALA A N 1
ATOM 654 C CA . ALA A 1 95 ? 7.031 6.409 3.284 1.00 98.62 95 ALA A CA 1
ATOM 655 C C . ALA A 1 95 ? 6.736 5.117 2.496 1.00 98.62 95 ALA A C 1
ATOM 657 O O . ALA A 1 95 ? 7.663 4.355 2.203 1.00 98.62 95 ALA A O 1
ATOM 658 N N . VAL A 1 96 ? 5.473 4.858 2.126 1.00 98.62 96 VAL A N 1
ATOM 659 C CA . VAL A 1 96 ? 5.101 3.626 1.397 1.00 98.62 96 VAL A CA 1
ATOM 660 C C . VAL A 1 96 ? 5.577 3.632 -0.057 1.00 98.62 96 VAL A C 1
ATOM 662 O O . VAL A 1 96 ? 5.976 2.586 -0.570 1.00 98.62 96 VAL A O 1
ATOM 665 N N . THR A 1 97 ? 5.602 4.791 -0.718 1.00 98.56 97 THR A N 1
ATOM 666 C CA . THR A 1 97 ? 6.124 4.910 -2.092 1.00 98.56 97 THR A CA 1
ATOM 667 C C . THR A 1 97 ? 7.646 4.815 -2.117 1.00 98.56 97 THR A C 1
ATOM 669 O O . THR A 1 97 ? 8.203 4.103 -2.953 1.00 98.56 97 THR A O 1
ATOM 672 N N . ARG A 1 98 ? 8.336 5.395 -1.129 1.00 98.75 98 ARG A N 1
ATOM 673 C CA . ARG A 1 98 ? 9.780 5.208 -0.942 1.00 98.75 98 ARG A CA 1
ATOM 674 C C . ARG A 1 98 ? 10.143 3.756 -0.633 1.00 98.75 98 ARG A C 1
ATOM 676 O O . ARG A 1 98 ? 11.157 3.259 -1.121 1.00 98.75 98 ARG A O 1
ATOM 683 N N . ALA A 1 99 ? 9.316 3.048 0.135 1.00 98.69 99 ALA A N 1
ATOM 684 C CA . ALA A 1 99 ? 9.488 1.614 0.340 1.00 98.69 99 ALA A CA 1
ATOM 685 C C . ALA A 1 99 ? 9.325 0.827 -0.974 1.00 98.69 99 ALA A C 1
ATOM 687 O O . ALA A 1 99 ? 10.122 -0.072 -1.249 1.00 98.69 99 ALA A O 1
ATOM 688 N N . ALA A 1 100 ? 8.358 1.194 -1.823 1.00 98.62 100 ALA A N 1
ATOM 689 C CA . ALA A 1 100 ? 8.188 0.593 -3.149 1.00 98.62 100 ALA A CA 1
ATOM 690 C C . ALA A 1 100 ? 9.403 0.842 -4.048 1.00 98.62 100 ALA A C 1
ATOM 692 O O . ALA A 1 100 ? 9.923 -0.107 -4.627 1.00 98.62 100 ALA A O 1
ATOM 693 N N . GLN A 1 101 ? 9.925 2.069 -4.079 1.00 98.69 101 GLN A N 1
ATOM 694 C CA . GLN A 1 101 ? 11.172 2.402 -4.771 1.00 98.69 101 GLN A CA 1
ATOM 695 C C . GLN A 1 101 ? 12.346 1.535 -4.288 1.00 98.69 101 GLN A C 1
ATOM 697 O O . GLN A 1 101 ? 13.039 0.924 -5.100 1.00 98.69 101 GLN A O 1
ATOM 702 N N . ASN A 1 102 ? 12.565 1.452 -2.972 1.00 98.56 102 ASN A N 1
ATOM 703 C CA . ASN A 1 102 ? 13.699 0.717 -2.401 1.00 98.56 102 ASN A CA 1
ATOM 704 C C . ASN A 1 102 ? 13.615 -0.795 -2.645 1.00 98.56 102 ASN A C 1
ATOM 706 O O . ASN A 1 102 ? 14.640 -1.469 -2.724 1.00 98.56 102 ASN A O 1
ATOM 710 N N . THR A 1 103 ? 12.399 -1.335 -2.729 1.00 98.44 103 THR A N 1
ATOM 711 C CA . THR A 1 103 ? 12.172 -2.777 -2.872 1.00 98.44 103 THR A CA 1
ATOM 712 C C . THR A 1 103 ? 11.933 -3.216 -4.312 1.00 98.44 103 THR A C 1
ATOM 714 O O . THR A 1 103 ? 12.067 -4.407 -4.588 1.00 98.44 103 THR A O 1
ATOM 717 N N . ALA A 1 104 ? 11.656 -2.294 -5.241 1.00 98.62 104 ALA A N 1
ATOM 718 C CA . ALA A 1 104 ? 11.418 -2.593 -6.653 1.00 98.62 104 ALA A CA 1
ATOM 719 C C . ALA A 1 104 ? 12.480 -3.521 -7.281 1.00 98.62 104 ALA A C 1
ATOM 721 O O . ALA A 1 104 ? 12.074 -4.504 -7.904 1.00 98.62 104 ALA A O 1
ATOM 722 N N . PRO A 1 105 ? 13.804 -3.332 -7.069 1.00 97.88 105 PRO A N 1
ATOM 723 C CA . PRO A 1 105 ? 14.822 -4.191 -7.687 1.00 97.88 105 PRO A CA 1
ATOM 724 C C . PRO A 1 105 ? 14.768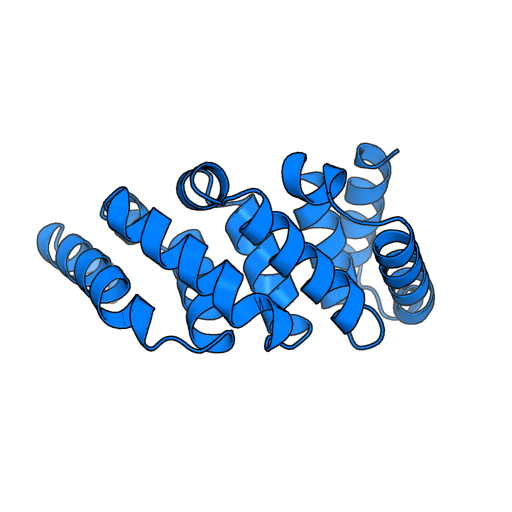 -5.669 -7.271 1.00 97.88 105 PRO A C 1
ATOM 726 O O . PRO A 1 105 ? 15.344 -6.512 -7.951 1.00 97.88 105 PRO A O 1
ATOM 729 N N . ILE A 1 106 ? 14.111 -5.986 -6.150 1.00 96.75 106 ILE A N 1
ATOM 730 C CA . ILE A 1 106 ? 14.022 -7.343 -5.589 1.00 96.75 106 ILE A CA 1
ATOM 731 C C . ILE A 1 106 ? 12.592 -7.905 -5.603 1.00 96.75 106 ILE A C 1
ATOM 733 O O . ILE A 1 106 ? 12.336 -8.960 -5.019 1.00 96.75 106 ILE A O 1
ATOM 737 N N . MET A 1 107 ? 11.640 -7.209 -6.230 1.00 97.94 107 MET A N 1
ATOM 738 C CA . MET A 1 107 ? 10.277 -7.713 -6.386 1.00 97.94 107 MET A CA 1
ATOM 739 C C . MET A 1 107 ? 10.220 -8.864 -7.400 1.00 97.94 107 MET A C 1
ATOM 741 O O . MET A 1 107 ? 10.952 -8.897 -8.387 1.00 97.94 107 MET A O 1
ATOM 745 N N . SER A 1 108 ? 9.296 -9.802 -7.183 1.00 97.81 108 SER A N 1
ATOM 746 C CA . SER A 1 108 ? 8.918 -10.783 -8.207 1.00 97.81 108 SER A CA 1
ATOM 747 C C . SER A 1 108 ? 8.121 -10.122 -9.341 1.00 97.81 108 SER A C 1
ATOM 749 O O . SER A 1 108 ? 7.609 -9.015 -9.169 1.00 97.81 108 SER A O 1
ATOM 751 N N . SER A 1 109 ? 7.927 -10.827 -10.465 1.00 98.06 109 SER A N 1
ATOM 752 C CA . SER A 1 109 ? 7.067 -10.368 -11.575 1.00 98.06 109 SER A CA 1
ATOM 753 C C . SER A 1 109 ? 5.671 -9.960 -11.088 1.00 98.06 109 SER A C 1
ATOM 755 O O . SER A 1 109 ? 5.176 -8.876 -11.398 1.00 98.06 109 SER A O 1
ATOM 757 N N . GLN A 1 110 ? 5.080 -10.788 -10.224 1.00 97.88 110 GLN A N 1
ATOM 758 C CA . GLN A 1 110 ? 3.807 -10.512 -9.570 1.00 97.88 110 GLN A CA 1
ATOM 759 C C . GLN A 1 110 ? 3.862 -9.273 -8.667 1.00 97.88 110 GLN A C 1
ATOM 761 O O . GLN A 1 110 ? 2.914 -8.487 -8.647 1.00 97.88 110 GLN A O 1
ATOM 766 N N . GLY A 1 111 ? 4.946 -9.108 -7.902 1.00 98.12 111 GLY A N 1
ATOM 767 C CA . GLY A 1 111 ? 5.152 -7.955 -7.026 1.00 98.12 111 GLY A CA 1
ATOM 768 C C . GLY A 1 111 ? 5.153 -6.643 -7.806 1.00 98.12 111 GLY A C 1
ATOM 769 O O . GLY A 1 111 ? 4.413 -5.719 -7.465 1.00 98.12 111 GLY A O 1
ATOM 770 N N . VAL A 1 112 ? 5.902 -6.606 -8.911 1.00 98.44 112 VAL A N 1
ATOM 771 C CA . VAL A 1 112 ? 5.969 -5.443 -9.805 1.00 98.44 112 VAL A CA 1
ATOM 772 C C . VAL A 1 112 ? 4.600 -5.142 -10.417 1.00 98.44 112 VAL A C 1
ATOM 774 O O . VAL A 1 112 ? 4.101 -4.025 -10.280 1.00 98.44 112 VAL A O 1
ATOM 777 N N . ALA A 1 113 ? 3.951 -6.141 -11.023 1.00 98.38 113 ALA A N 1
ATOM 778 C CA . ALA A 1 113 ? 2.659 -5.960 -11.684 1.00 98.38 113 ALA A CA 1
ATOM 779 C C . ALA A 1 113 ? 1.565 -5.468 -10.721 1.00 98.38 113 ALA A C 1
ATOM 781 O O . ALA A 1 113 ? 0.772 -4.584 -11.053 1.00 98.38 113 ALA A O 1
ATOM 782 N N . ASN A 1 114 ? 1.524 -6.014 -9.504 1.00 98.00 114 ASN A N 1
ATOM 783 C CA . ASN A 1 114 ? 0.559 -5.593 -8.491 1.00 98.00 114 ASN A CA 1
ATOM 784 C C . ASN A 1 114 ? 0.872 -4.206 -7.925 1.00 98.00 114 ASN A C 1
ATOM 786 O O . ASN A 1 114 ? -0.064 -3.453 -7.662 1.00 98.00 114 ASN A O 1
ATOM 790 N N . THR A 1 115 ? 2.150 -3.856 -7.764 1.00 98.56 115 THR A N 1
ATOM 791 C CA . THR A 1 115 ? 2.558 -2.520 -7.308 1.00 98.56 115 THR A CA 1
ATOM 792 C C . THR A 1 115 ? 2.160 -1.452 -8.325 1.00 98.56 115 THR A C 1
ATOM 794 O O . THR A 1 115 ? 1.511 -0.479 -7.949 1.00 98.56 115 THR A O 1
ATOM 797 N N . LEU A 1 116 ? 2.438 -1.666 -9.617 1.00 98.25 116 LEU A N 1
ATOM 798 C CA . LEU A 1 116 ? 2.018 -0.756 -10.692 1.00 98.25 116 LEU A CA 1
ATOM 799 C C . LEU A 1 116 ? 0.492 -0.594 -10.738 1.00 98.25 116 LEU A C 1
ATOM 801 O O . LEU A 1 116 ? -0.022 0.523 -10.742 1.00 98.25 116 LEU A O 1
ATOM 805 N N . ASN A 1 117 ? -0.248 -1.705 -10.695 1.00 98.19 117 ASN A N 1
ATOM 806 C CA . ASN A 1 117 ? -1.711 -1.671 -10.688 1.00 98.19 117 ASN A CA 1
ATOM 807 C C . ASN A 1 117 ? -2.277 -0.944 -9.459 1.00 98.19 117 ASN A C 1
ATOM 809 O O . ASN A 1 117 ? -3.264 -0.222 -9.586 1.00 98.19 117 ASN A O 1
ATOM 813 N N . ALA A 1 118 ? -1.668 -1.107 -8.282 1.00 98.25 118 ALA A N 1
ATOM 814 C CA . ALA A 1 118 ? -2.078 -0.385 -7.081 1.00 98.25 118 ALA A CA 1
ATOM 815 C C . ALA A 1 118 ? -1.819 1.124 -7.207 1.00 98.25 118 ALA A C 1
ATOM 817 O O . ALA A 1 118 ? -2.719 1.912 -6.930 1.00 98.25 118 ALA A O 1
ATOM 818 N N . LEU A 1 119 ? -0.636 1.526 -7.684 1.00 98.25 119 LEU A N 1
ATOM 819 C CA . LEU A 1 119 ? -0.295 2.937 -7.898 1.00 98.25 119 LEU A CA 1
ATOM 820 C C . LEU A 1 119 ? -1.224 3.601 -8.922 1.00 98.25 119 LEU A C 1
ATOM 822 O O . LEU A 1 119 ? -1.695 4.703 -8.678 1.00 98.25 119 LEU A O 1
ATOM 826 N N . SER A 1 120 ? -1.604 2.896 -9.993 1.00 97.81 120 SER A N 1
ATOM 827 C CA . SER A 1 120 ? -2.566 3.402 -10.991 1.00 97.81 120 SER A CA 1
ATOM 828 C C . SER A 1 120 ? -3.986 3.654 -10.458 1.00 97.81 120 SER A C 1
ATOM 830 O O . SER A 1 120 ? -4.826 4.213 -11.158 1.00 97.81 120 SER A O 1
ATOM 832 N N . LYS A 1 121 ? -4.286 3.181 -9.243 1.00 97.75 121 LYS A N 1
ATOM 833 C CA . LYS A 1 121 ? -5.567 3.383 -8.546 1.00 97.75 121 LYS A CA 1
ATOM 834 C C . LYS A 1 121 ? -5.449 4.365 -7.381 1.00 97.75 121 LYS A C 1
ATOM 836 O O . LYS A 1 121 ? -6.461 4.721 -6.791 1.00 97.75 121 LYS A O 1
ATOM 841 N N . LEU A 1 122 ? -4.229 4.748 -7.017 1.00 97.50 122 LEU A N 1
ATOM 842 C CA . LEU A 1 122 ? -3.914 5.592 -5.873 1.00 97.50 122 LEU A CA 1
ATOM 843 C C . LEU A 1 122 ? -3.245 6.868 -6.383 1.00 97.50 122 LEU A C 1
ATOM 845 O O . LEU A 1 122 ? -2.027 7.004 -6.295 1.00 97.50 122 LEU A O 1
ATOM 849 N N . GLU A 1 123 ? -4.041 7.806 -6.898 1.00 94.75 123 GLU A N 1
ATOM 850 C CA . GLU A 1 123 ? -3.545 9.053 -7.507 1.00 94.75 123 GLU A CA 1
ATOM 851 C C . GLU A 1 123 ? -2.594 9.824 -6.582 1.00 94.75 123 GLU A C 1
ATOM 853 O O . GLU A 1 123 ? -1.547 10.291 -7.021 1.00 94.75 123 GLU A O 1
ATOM 858 N N . VAL A 1 124 ? -2.897 9.884 -5.279 1.00 96.69 124 VAL A N 1
ATOM 859 C CA . VAL A 1 124 ? -2.027 10.539 -4.287 1.00 96.69 124 VAL A CA 1
ATOM 860 C C . VAL A 1 124 ? -0.670 9.838 -4.184 1.00 96.69 124 VAL A C 1
ATOM 862 O O . VAL A 1 124 ? 0.361 10.504 -4.165 1.00 96.69 124 VAL A O 1
ATOM 865 N N . ALA A 1 125 ? -0.649 8.502 -4.156 1.00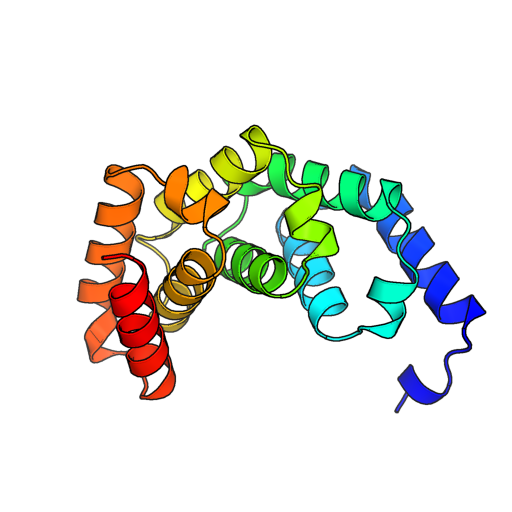 97.56 125 ALA A N 1
ATOM 866 C CA . ALA A 1 125 ? 0.593 7.733 -4.096 1.00 97.56 125 ALA A CA 1
ATOM 867 C C . ALA A 1 125 ? 1.403 7.877 -5.394 1.00 97.56 125 ALA A C 1
ATOM 869 O O . ALA A 1 125 ? 2.613 8.082 -5.347 1.00 97.56 125 ALA A O 1
ATOM 870 N N . ALA A 1 126 ? 0.739 7.812 -6.550 1.00 97.25 126 ALA A N 1
ATOM 871 C CA . ALA A 1 126 ? 1.379 8.031 -7.842 1.00 97.25 126 ALA A CA 1
ATOM 872 C C . ALA A 1 126 ? 1.963 9.451 -7.956 1.00 97.25 126 ALA A C 1
ATOM 874 O O . ALA A 1 126 ? 3.079 9.609 -8.442 1.00 97.25 126 ALA A O 1
ATOM 875 N N . GLY A 1 127 ? 1.251 10.461 -7.446 1.00 97.12 127 GLY A N 1
ATOM 876 C CA . GLY A 1 127 ? 1.673 11.862 -7.474 1.00 97.12 127 GLY A CA 1
ATOM 877 C C . GLY A 1 127 ? 2.864 12.192 -6.571 1.00 97.12 127 GLY A C 1
ATOM 878 O O . GLY A 1 127 ? 3.602 13.126 -6.876 1.00 97.12 127 GLY A O 1
ATOM 879 N N . VAL A 1 128 ? 3.084 11.440 -5.485 1.00 97.50 128 VAL A N 1
ATOM 880 C CA . VAL A 1 128 ? 4.268 11.616 -4.614 1.00 97.50 128 VAL A CA 1
ATOM 881 C C . VAL A 1 128 ? 5.427 10.675 -4.956 1.00 97.50 128 VAL A C 1
ATOM 883 O O . VAL A 1 128 ? 6.530 10.860 -4.445 1.00 97.50 128 VAL A O 1
ATOM 886 N N . MET A 1 129 ? 5.210 9.674 -5.815 1.00 98.00 129 MET A N 1
ATOM 887 C CA . MET A 1 129 ? 6.272 8.779 -6.271 1.00 98.00 129 MET A CA 1
ATOM 888 C C . MET A 1 129 ? 7.351 9.574 -7.017 1.00 98.00 129 MET A C 1
ATOM 890 O O . MET A 1 129 ? 7.071 10.311 -7.963 1.00 98.00 129 MET A O 1
ATOM 894 N N . SER A 1 130 ? 8.607 9.401 -6.606 1.00 98.00 130 SER A N 1
ATOM 895 C CA . SER A 1 130 ? 9.734 10.089 -7.238 1.00 98.00 130 SER A CA 1
ATOM 896 C C . SER A 1 130 ? 10.038 9.529 -8.634 1.00 98.00 130 SER A C 1
ATOM 898 O O . SER A 1 130 ? 9.740 8.370 -8.928 1.00 98.00 130 SER A O 1
ATOM 900 N N . SER A 1 131 ? 10.721 10.312 -9.475 1.00 97.88 131 SER A N 1
ATOM 901 C CA . SER A 1 131 ? 11.233 9.822 -10.766 1.00 97.88 131 SER A CA 1
ATOM 902 C C . SER A 1 131 ? 12.134 8.595 -10.601 1.00 97.88 131 SER A C 1
ATOM 904 O O . SER A 1 131 ? 11.992 7.628 -11.337 1.00 97.88 131 SER A O 1
ATOM 906 N N . VAL A 1 132 ? 12.982 8.577 -9.566 1.00 98.31 132 VAL A N 1
ATOM 907 C CA . VAL A 1 132 ? 13.840 7.427 -9.235 1.00 98.31 132 VAL A CA 1
ATOM 908 C C . VAL A 1 132 ? 13.006 6.192 -8.874 1.00 98.31 132 VAL A C 1
ATOM 910 O O . VAL A 1 132 ? 13.382 5.068 -9.200 1.00 98.31 132 VAL A O 1
ATOM 913 N N . GLY A 1 133 ? 11.868 6.384 -8.205 1.00 98.31 133 GLY A N 1
ATOM 914 C CA . GLY A 1 133 ? 10.920 5.315 -7.900 1.00 98.31 133 GLY A CA 1
ATOM 915 C C . GLY A 1 133 ? 10.266 4.736 -9.149 1.00 98.31 133 GLY A C 1
ATOM 916 O O . GLY A 1 133 ? 10.212 3.512 -9.299 1.00 98.31 133 GLY A O 1
ATOM 917 N N . TRP A 1 134 ? 9.844 5.600 -10.072 1.00 98.38 134 TRP A N 1
ATOM 918 C CA . TRP A 1 134 ? 9.321 5.175 -11.369 1.00 98.38 134 TRP A CA 1
ATOM 919 C C . TRP A 1 134 ? 10.371 4.442 -12.208 1.00 98.38 134 TRP A C 1
ATOM 921 O O . TRP A 1 134 ? 10.082 3.355 -12.709 1.00 98.38 134 TRP A O 1
ATOM 931 N N . ASP A 1 135 ? 11.603 4.952 -12.276 1.00 98.50 135 ASP A N 1
ATOM 932 C CA . ASP A 1 135 ? 12.713 4.308 -12.989 1.00 98.50 135 ASP A CA 1
ATOM 933 C C . ASP A 1 135 ? 13.036 2.920 -12.412 1.00 98.50 135 ASP A C 1
ATOM 935 O O . ASP A 1 135 ? 13.267 1.957 -13.155 1.00 98.50 135 ASP A O 1
ATOM 939 N N . ALA A 1 136 ? 13.010 2.782 -11.081 1.00 98.62 136 ALA A N 1
ATOM 940 C CA . ALA A 1 136 ? 13.234 1.507 -10.407 1.00 98.62 136 ALA A CA 1
ATOM 941 C C . ALA A 1 136 ? 12.136 0.482 -10.740 1.00 98.62 136 ALA A C 1
ATOM 943 O O . ALA A 1 136 ? 12.447 -0.666 -11.071 1.00 98.62 136 ALA A O 1
ATOM 944 N N . LEU A 1 137 ? 10.859 0.886 -10.711 1.00 98.38 137 LEU A N 1
ATOM 945 C CA . LEU A 1 137 ? 9.738 0.018 -11.093 1.00 98.38 137 LEU A CA 1
ATOM 946 C C . LEU A 1 137 ? 9.763 -0.338 -12.582 1.00 98.38 137 LEU A C 1
ATOM 948 O O . LEU A 1 137 ? 9.529 -1.495 -12.929 1.00 98.38 137 LEU A O 1
ATOM 952 N N . ALA A 1 138 ? 10.098 0.611 -13.457 1.00 98.25 138 ALA A N 1
ATOM 953 C CA . ALA A 1 138 ? 10.237 0.364 -14.889 1.00 98.25 138 ALA A CA 1
ATOM 954 C C . ALA A 1 138 ? 11.371 -0.631 -15.179 1.00 98.25 138 ALA A C 1
ATOM 956 O O . ALA A 1 138 ? 11.216 -1.539 -16.000 1.00 98.25 138 ALA A O 1
ATOM 957 N N . THR A 1 139 ? 12.502 -0.508 -14.484 1.00 98.56 139 THR A N 1
ATOM 958 C CA . THR A 1 139 ? 13.631 -1.446 -14.596 1.00 98.56 139 THR A CA 1
ATOM 959 C C . THR A 1 139 ? 13.248 -2.841 -14.098 1.00 98.56 139 THR A C 1
ATOM 961 O O . THR A 1 139 ? 13.539 -3.843 -14.760 1.00 98.56 139 THR A O 1
ATOM 964 N N . ALA A 1 140 ? 12.548 -2.924 -12.964 1.00 98.38 140 ALA A N 1
ATOM 965 C CA . ALA A 1 140 ? 12.063 -4.187 -12.415 1.00 98.38 140 ALA A CA 1
ATOM 966 C C . ALA A 1 140 ? 11.034 -4.858 -13.343 1.00 98.38 140 ALA A C 1
ATOM 968 O O . ALA A 1 140 ? 11.101 -6.067 -13.572 1.00 98.38 140 ALA A O 1
ATOM 969 N N . MET A 1 141 ? 10.127 -4.080 -13.940 1.00 98.31 141 MET A N 1
ATOM 970 C CA . MET A 1 141 ? 9.148 -4.563 -14.918 1.00 98.31 141 MET A CA 1
ATOM 971 C C . MET A 1 141 ? 9.840 -5.153 -16.146 1.00 98.31 141 MET A C 1
ATOM 973 O O . MET A 1 141 ? 9.540 -6.282 -16.522 1.00 98.31 141 MET A O 1
ATOM 977 N N . GLN A 1 142 ? 10.808 -4.440 -16.728 1.00 97.88 142 GLN A N 1
ATOM 978 C CA . GLN A 1 142 ? 11.584 -4.931 -17.873 1.00 97.88 142 GLN A CA 1
ATOM 979 C C . GLN A 1 142 ? 12.330 -6.228 -17.539 1.00 97.88 142 GLN A C 1
ATOM 981 O O . GLN A 1 142 ? 12.285 -7.188 -18.306 1.00 97.88 142 GLN A O 1
ATOM 986 N N . SER A 1 143 ? 12.956 -6.285 -16.362 1.00 97.56 143 SER A N 1
ATOM 987 C CA . SER A 1 143 ? 13.745 -7.444 -15.924 1.00 97.56 143 SER A CA 1
ATOM 988 C C . SER A 1 143 ? 12.890 -8.680 -15.624 1.00 97.56 143 SER A C 1
ATOM 990 O O . SER A 1 143 ? 13.379 -9.804 -15.704 1.00 97.56 143 SER A O 1
ATOM 992 N N . THR A 1 144 ? 11.612 -8.491 -15.285 1.00 97.44 144 THR A N 1
ATOM 993 C CA . THR A 1 144 ? 10.687 -9.577 -14.921 1.00 97.44 144 THR A CA 1
ATOM 994 C C . THR A 1 144 ? 9.653 -9.897 -16.003 1.00 97.44 144 THR A C 1
ATOM 996 O O . THR A 1 144 ? 8.908 -10.864 -15.852 1.00 97.44 144 THR A O 1
ATOM 999 N N . ALA A 1 145 ? 9.629 -9.149 -17.113 1.00 96.50 145 ALA A N 1
ATOM 1000 C CA . ALA A 1 145 ? 8.591 -9.225 -18.144 1.00 96.50 145 ALA A CA 1
ATOM 1001 C C . ALA A 1 145 ? 8.381 -10.642 -18.703 1.00 96.50 145 ALA A C 1
ATOM 1003 O O . ALA A 1 145 ? 7.247 -11.094 -18.828 1.00 96.50 145 ALA A O 1
ATOM 1004 N N . ILE A 1 146 ? 9.462 -11.381 -18.981 1.00 96.75 146 ILE A N 1
ATOM 1005 C CA . ILE A 1 146 ? 9.374 -12.742 -19.544 1.00 96.75 146 ILE A CA 1
ATOM 1006 C C . ILE A 1 146 ? 8.836 -13.787 -18.553 1.00 96.75 146 ILE A C 1
ATOM 1008 O O . ILE A 1 146 ? 8.444 -14.875 -18.966 1.00 96.75 146 ILE A O 1
ATOM 1012 N N . ALA A 1 147 ? 8.838 -13.476 -17.254 1.00 97.75 147 ALA A N 1
ATOM 1013 C CA . ALA A 1 147 ? 8.302 -14.338 -16.206 1.00 97.75 147 ALA A CA 1
ATOM 1014 C C . ALA A 1 147 ? 6.827 -14.034 -15.896 1.00 97.75 147 ALA A C 1
ATOM 1016 O O . ALA A 1 147 ? 6.206 -14.767 -15.124 1.00 97.75 147 ALA A O 1
ATOM 1017 N N . MET A 1 148 ? 6.265 -12.967 -16.477 1.00 98.19 148 MET A N 1
ATOM 1018 C CA . MET A 1 148 ? 4.885 -12.575 -16.223 1.00 98.19 148 MET A CA 1
ATOM 1019 C C . MET A 1 148 ? 3.895 -13.560 -16.841 1.00 98.19 148 MET A C 1
ATOM 1021 O O . MET A 1 148 ? 4.000 -13.944 -18.005 1.00 98.19 148 MET A O 1
ATOM 1025 N N . ASN A 1 149 ? 2.872 -13.920 -16.069 1.00 98.38 149 ASN A N 1
ATOM 1026 C CA . ASN A 1 149 ? 1.687 -14.577 -16.621 1.00 98.38 149 ASN A CA 1
ATOM 1027 C C . ASN A 1 149 ? 0.720 -13.551 -17.250 1.00 98.38 149 ASN A C 1
ATOM 1029 O O . ASN A 1 149 ? 0.893 -12.339 -17.125 1.00 98.38 149 ASN A O 1
ATOM 1033 N N . GLY A 1 150 ? -0.346 -14.032 -17.898 1.00 98.19 150 GLY A N 1
ATOM 1034 C CA . GLY A 1 150 ? -1.304 -13.161 -18.593 1.00 98.19 150 GLY A CA 1
ATOM 1035 C C . GLY A 1 150 ? -1.993 -12.118 -17.700 1.00 98.19 150 GLY A C 1
ATOM 1036 O O . GLY A 1 150 ? -2.251 -11.000 -18.149 1.00 98.19 150 GLY A O 1
ATOM 1037 N N . GLN A 1 151 ? -2.250 -12.437 -16.426 1.00 97.81 151 GLN A N 1
ATOM 1038 C CA . GLN A 1 151 ? -2.838 -11.478 -15.486 1.00 97.81 151 GLN A CA 1
ATOM 1039 C C . GLN A 1 151 ? -1.839 -10.381 -15.105 1.00 97.81 151 GLN A C 1
ATOM 1041 O O . GLN A 1 151 ? -2.213 -9.215 -14.998 1.00 97.81 151 GLN A O 1
ATOM 1046 N N . GLU A 1 152 ? -0.573 -10.743 -14.910 1.00 98.38 152 GLU A N 1
ATOM 1047 C CA . GLU A 1 152 ? 0.502 -9.804 -14.583 1.00 98.38 152 GLU A CA 1
ATOM 1048 C C . GLU A 1 152 ? 0.761 -8.837 -15.742 1.00 98.38 152 GLU A C 1
ATOM 1050 O O . GLU A 1 152 ? 0.798 -7.629 -15.520 1.00 98.38 152 GLU A O 1
ATOM 1055 N N . VAL A 1 153 ? 0.801 -9.340 -16.981 1.00 98.00 153 VAL A N 1
ATOM 1056 C CA . VAL A 1 153 ? 0.883 -8.496 -18.186 1.00 98.00 153 VAL A CA 1
ATOM 1057 C C . VAL A 1 153 ? -0.300 -7.527 -18.258 1.00 98.00 153 VAL A C 1
ATOM 1059 O O . VAL A 1 153 ? -0.107 -6.329 -18.455 1.00 98.00 153 VAL A O 1
ATOM 1062 N N . THR A 1 154 ? -1.522 -8.020 -18.039 1.00 98.19 154 THR A N 1
ATOM 1063 C CA . THR A 1 154 ? -2.736 -7.185 -18.052 1.00 98.19 154 THR A CA 1
ATOM 1064 C C . THR A 1 154 ? -2.682 -6.088 -16.987 1.00 98.19 154 THR A C 1
ATOM 1066 O O . THR A 1 154 ? -3.033 -4.942 -17.260 1.00 98.19 154 THR A O 1
ATOM 1069 N N . ASN A 1 155 ? -2.215 -6.416 -15.780 1.00 97.75 155 ASN A N 1
ATOM 1070 C CA . ASN A 1 155 ? -2.054 -5.448 -14.697 1.00 97.75 155 ASN A CA 1
ATOM 1071 C C . ASN A 1 155 ? -1.044 -4.352 -15.061 1.00 97.75 155 ASN A C 1
ATOM 1073 O O . ASN A 1 155 ? -1.339 -3.182 -14.838 1.00 97.75 155 ASN A O 1
ATOM 1077 N N . CYS A 1 156 ? 0.104 -4.714 -15.643 1.00 97.94 156 CYS A N 1
ATOM 1078 C CA . CYS A 1 156 ? 1.105 -3.745 -16.093 1.00 97.94 156 CYS A CA 1
ATOM 1079 C C . CYS A 1 156 ? 0.551 -2.819 -17.183 1.00 97.94 156 CYS A C 1
ATOM 1081 O O . CYS A 1 156 ? 0.648 -1.604 -17.050 1.00 97.94 156 CYS A O 1
ATOM 1083 N N . LEU A 1 157 ? -0.077 -3.369 -18.227 1.00 97.25 157 LEU A N 1
ATOM 1084 C CA . LEU A 1 157 ? -0.611 -2.574 -19.340 1.00 97.25 157 LEU A CA 1
ATOM 1085 C C . LEU A 1 157 ? -1.722 -1.615 -18.889 1.00 97.25 157 LEU A C 1
ATOM 1087 O O . LEU A 1 157 ? -1.688 -0.437 -19.233 1.00 97.25 157 LEU A O 1
ATOM 1091 N N . ASN A 1 158 ? -2.661 -2.095 -18.069 1.00 96.75 158 ASN A N 1
ATOM 1092 C CA . ASN A 1 158 ? -3.730 -1.258 -17.516 1.00 96.75 158 ASN A CA 1
ATOM 1093 C C . ASN A 1 158 ? -3.204 -0.171 -16.574 1.00 96.75 158 ASN A C 1
ATOM 1095 O O . ASN A 1 158 ? -3.834 0.875 -16.434 1.00 96.75 158 ASN A O 1
ATOM 1099 N N . ALA A 1 159 ? -2.105 -0.443 -15.866 1.00 97.56 159 ALA A N 1
ATOM 1100 C CA . ALA A 1 159 ? -1.477 0.548 -15.009 1.00 97.56 159 ALA A CA 1
ATOM 1101 C C . ALA A 1 159 ? -0.810 1.640 -15.846 1.00 97.56 159 ALA A C 1
ATOM 1103 O O . ALA A 1 159 ? -1.057 2.817 -15.606 1.00 97.56 159 ALA A O 1
ATOM 1104 N N . LEU A 1 160 ? -0.019 1.254 -16.851 1.00 96.12 160 LEU A N 1
ATOM 1105 C CA . LEU A 1 160 ? 0.681 2.194 -17.727 1.00 96.12 160 LEU A CA 1
ATOM 1106 C C . LEU A 1 160 ? -0.302 3.105 -18.467 1.00 96.12 160 LEU A C 1
ATOM 1108 O O . LEU A 1 160 ? -0.109 4.309 -18.450 1.00 96.12 160 LEU A O 1
ATOM 1112 N N . SER A 1 161 ? -1.425 2.579 -18.971 1.00 96.38 161 SER A N 1
ATOM 1113 C CA . SER A 1 161 ? -2.442 3.396 -19.657 1.00 96.38 161 SER A CA 1
ATOM 1114 C C . SER A 1 161 ? -3.128 4.455 -18.778 1.00 96.38 161 SER A C 1
ATOM 1116 O O . SER A 1 161 ? -3.950 5.216 -19.278 1.00 96.38 161 SER A O 1
ATOM 1118 N N . LYS A 1 162 ? -2.904 4.435 -17.460 1.00 96.25 162 LYS A N 1
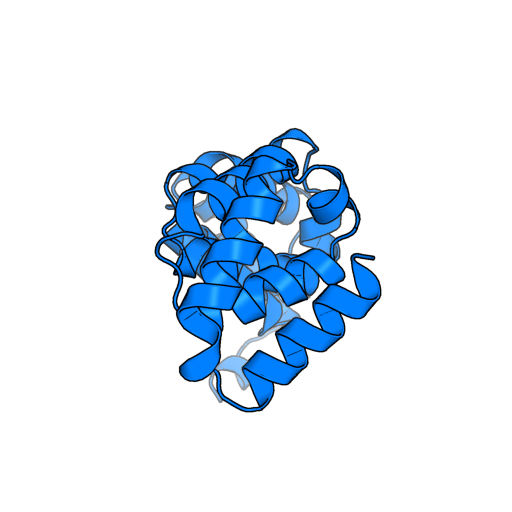ATOM 1119 C CA . LYS A 1 162 ? -3.454 5.399 -16.491 1.00 96.25 162 LYS A CA 1
ATOM 1120 C C . LYS A 1 162 ? -2.390 6.294 -15.861 1.00 96.25 162 LYS A C 1
ATOM 1122 O O . LYS A 1 162 ? -2.744 7.244 -15.175 1.00 96.25 162 LYS A O 1
ATOM 1127 N N . LEU A 1 163 ? -1.123 5.911 -15.998 1.00 91.12 163 LEU A N 1
ATOM 1128 C CA . LEU A 1 163 ? 0.030 6.595 -15.417 1.00 91.12 163 LEU A CA 1
ATOM 1129 C C . LEU A 1 163 ? 0.787 7.434 -16.465 1.00 91.12 163 LEU A C 1
ATOM 1131 O O . LEU A 1 163 ? 1.779 8.065 -16.111 1.00 91.12 163 LEU A O 1
ATOM 1135 N N . GLU A 1 164 ? 0.332 7.409 -17.723 1.00 73.50 164 GLU A N 1
ATOM 1136 C CA . GLU A 1 164 ? 0.674 8.379 -18.779 1.00 73.50 164 GLU A CA 1
ATOM 1137 C C . GLU A 1 164 ? 0.077 9.763 -18.491 1.00 73.50 164 GLU A C 1
ATOM 1139 O O . GLU A 1 164 ? 0.805 10.758 -18.713 1.00 73.50 164 GLU A O 1
#

Organism: NCBI:txid81844